Protein AF-A0A101HIS0-F1 (afdb_monomer_lite)

Radius of gyration: 12.73 Å; chains: 1; bounding box: 25×26×36 Å

pLDDT: mean 77.45, std 11.3, range [38.44, 95.88]

Secondary structure (DSSP, 8-state):
--HHHHHHHHHHHHHHHHH---TT-EEEEEEETTTTEEEEEEE------

InterPro domains:
  IPR019489 Clp ATPase, C-terminal [PF10431] (1-29)

Sequence (49 aa):
KRAIQKYIEDEMAEQILRSGMKEGETILVDFDSEKQQIVMKVEEKVNES

Foldseek 3Di:
DPPVCVVVVVVVVVCCVVVVDDPPWDKDWDADPVVRDIDIDTDDPPPPD

Structure (mmCIF, N/CA/C/O backbone):
data_AF-A0A101HIS0-F1
#
_entry.id   AF-A0A101HIS0-F1
#
loop_
_atom_site.group_PDB
_atom_site.id
_atom_site.type_symbol
_atom_site.label_atom_id
_atom_site.label_alt_id
_atom_site.label_comp_id
_atom_site.label_asym_id
_atom_site.label_entity_id
_atom_site.label_seq_id
_atom_site.pdbx_PDB_ins_code
_atom_site.Cartn_x
_atom_site.Cartn_y
_atom_site.Cartn_z
_atom_site.occupancy
_atom_site.B_iso_or_equiv
_atom_site.auth_seq_id
_atom_site.auth_comp_id
_atom_site.auth_asym_id
_atom_site.auth_atom_id
_atom_site.pdbx_PDB_model_num
ATOM 1 N N . LYS A 1 1 ? -2.099 16.628 8.308 1.00 61.12 1 LYS A N 1
ATOM 2 C CA . LYS A 1 1 ? -1.941 15.501 7.352 1.00 61.12 1 LYS A CA 1
ATOM 3 C C . LYS A 1 1 ? -3.126 14.553 7.521 1.00 61.12 1 LYS A C 1
ATOM 5 O O . LYS A 1 1 ? -3.542 14.371 8.659 1.00 61.12 1 LYS A O 1
ATOM 10 N N . ARG A 1 2 ? -3.702 13.999 6.445 1.00 81.25 2 ARG A N 1
ATOM 11 C CA . ARG A 1 2 ? -4.802 13.019 6.552 1.00 81.25 2 ARG A CA 1
ATOM 12 C C . ARG A 1 2 ? -4.209 11.670 6.975 1.00 81.25 2 ARG A C 1
ATOM 14 O O . ARG A 1 2 ? -3.234 11.243 6.370 1.00 81.25 2 ARG A O 1
ATOM 21 N N . ALA A 1 3 ? -4.759 11.018 8.000 1.00 77.19 3 ALA A N 1
ATOM 22 C CA . ALA A 1 3 ? -4.203 9.776 8.559 1.00 77.19 3 ALA A CA 1
ATOM 23 C C . ALA A 1 3 ? -4.048 8.656 7.512 1.00 77.19 3 ALA A C 1
ATOM 25 O O . ALA A 1 3 ? -3.065 7.924 7.540 1.00 77.19 3 ALA A O 1
ATOM 26 N N . ILE A 1 4 ? -4.962 8.605 6.536 1.00 76.56 4 ILE A N 1
ATOM 27 C CA . ILE A 1 4 ? -4.936 7.636 5.433 1.00 76.56 4 ILE A CA 1
ATOM 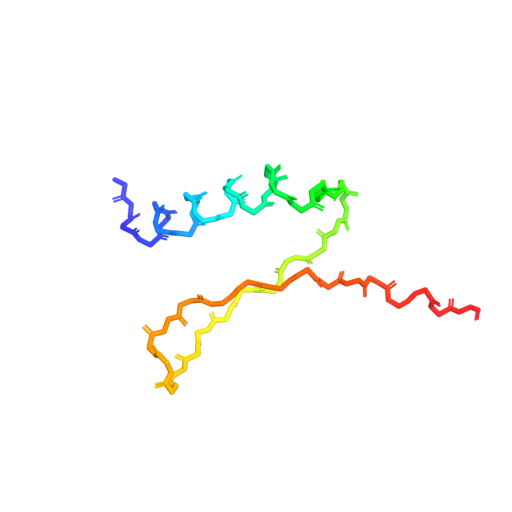28 C C . ILE A 1 4 ? -3.693 7.771 4.544 1.00 76.56 4 ILE A C 1
ATOM 30 O O . ILE A 1 4 ? -3.160 6.766 4.095 1.00 76.56 4 ILE A O 1
ATOM 34 N N . GLN A 1 5 ? -3.195 9.000 4.340 1.00 73.00 5 GLN A N 1
ATOM 35 C CA . GLN A 1 5 ? -1.986 9.229 3.546 1.00 73.00 5 GLN A CA 1
ATOM 36 C C . GLN A 1 5 ? -0.787 8.620 4.247 1.00 73.00 5 GLN A C 1
ATOM 38 O O . GLN A 1 5 ? -0.076 7.860 3.624 1.00 73.00 5 GLN A O 1
ATOM 43 N N . LYS A 1 6 ? -0.623 8.861 5.551 1.00 77.25 6 LYS A N 1
ATOM 44 C CA . LYS A 1 6 ? 0.517 8.326 6.300 1.00 77.25 6 LYS A CA 1
ATOM 45 C C . LYS A 1 6 ? 0.537 6.791 6.306 1.00 77.25 6 LYS A C 1
ATOM 47 O O . LYS A 1 6 ? 1.583 6.199 6.106 1.00 77.25 6 LYS A O 1
ATOM 52 N N . TYR A 1 7 ? -0.626 6.167 6.497 1.00 78.94 7 TYR A N 1
ATOM 53 C CA . TYR A 1 7 ? -0.736 4.709 6.581 1.00 78.94 7 TYR A CA 1
ATOM 54 C C . TYR A 1 7 ? -0.406 4.007 5.256 1.00 78.94 7 TYR A C 1
ATOM 56 O O . TYR A 1 7 ? 0.220 2.958 5.250 1.00 78.94 7 TYR A O 1
ATOM 64 N N . ILE A 1 8 ? -0.807 4.603 4.131 1.00 80.56 8 ILE A N 1
ATOM 65 C CA . ILE A 1 8 ? -0.519 4.068 2.796 1.00 80.56 8 ILE A CA 1
ATOM 66 C C . ILE A 1 8 ? 0.902 4.446 2.346 1.00 80.56 8 ILE A C 1
ATOM 68 O O . ILE A 1 8 ? 1.593 3.624 1.763 1.00 80.56 8 ILE A O 1
ATOM 72 N N . GLU A 1 9 ? 1.355 5.669 2.633 1.00 83.44 9 GLU A N 1
ATOM 73 C CA . GLU A 1 9 ? 2.665 6.206 2.233 1.00 83.44 9 GLU A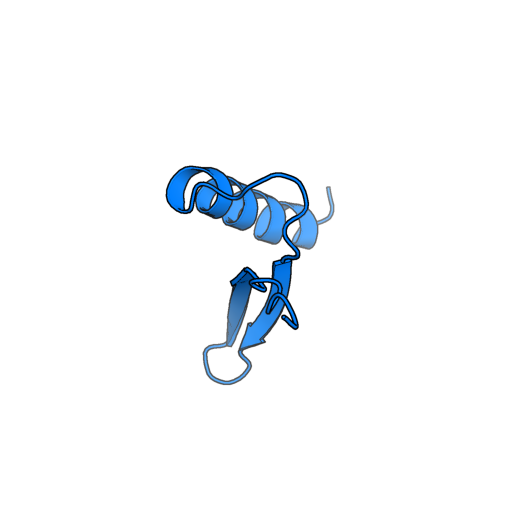 CA 1
ATOM 74 C C . GLU A 1 9 ? 3.825 5.437 2.883 1.00 83.44 9 GLU A C 1
ATOM 76 O O . GLU A 1 9 ? 4.775 5.092 2.182 1.00 83.44 9 GLU A O 1
ATOM 81 N N . ASP A 1 10 ? 3.725 5.113 4.178 1.00 83.19 10 ASP A N 1
ATOM 82 C CA . ASP A 1 10 ? 4.763 4.359 4.895 1.00 83.19 10 ASP A CA 1
ATOM 83 C C . ASP A 1 10 ? 4.883 2.917 4.343 1.00 83.19 10 ASP A C 1
ATOM 85 O O . ASP A 1 10 ? 5.982 2.469 4.011 1.00 83.19 10 ASP A O 1
ATOM 89 N N . GLU A 1 11 ? 3.754 2.224 4.145 1.00 80.00 11 GLU A N 1
ATOM 90 C CA . GLU A 1 11 ? 3.711 0.865 3.576 1.00 80.00 11 GLU A CA 1
ATOM 91 C C . GLU A 1 11 ? 4.204 0.825 2.120 1.00 80.00 11 GLU A C 1
ATOM 93 O O . GLU A 1 11 ? 4.991 -0.046 1.743 1.00 80.00 11 GLU A O 1
ATOM 98 N N . MET A 1 12 ? 3.797 1.796 1.292 1.00 80.38 12 MET A N 1
ATOM 99 C CA . MET A 1 12 ? 4.277 1.911 -0.090 1.00 80.38 12 MET A CA 1
ATOM 100 C C . MET A 1 12 ? 5.785 2.160 -0.145 1.00 80.38 12 MET A C 1
ATOM 102 O O . MET A 1 12 ? 6.469 1.562 -0.975 1.00 80.38 12 MET A O 1
ATOM 106 N N . ALA A 1 13 ? 6.320 3.024 0.722 1.00 83.75 13 ALA A N 1
ATOM 107 C CA . ALA A 1 13 ? 7.752 3.299 0.769 1.00 83.75 13 ALA A CA 1
ATOM 108 C C . ALA A 1 13 ? 8.553 2.039 1.124 1.00 83.75 13 ALA A C 1
ATOM 110 O O . ALA A 1 13 ? 9.567 1.745 0.488 1.00 83.75 13 ALA A O 1
ATOM 111 N N . GLU A 1 14 ? 8.078 1.261 2.097 1.00 82.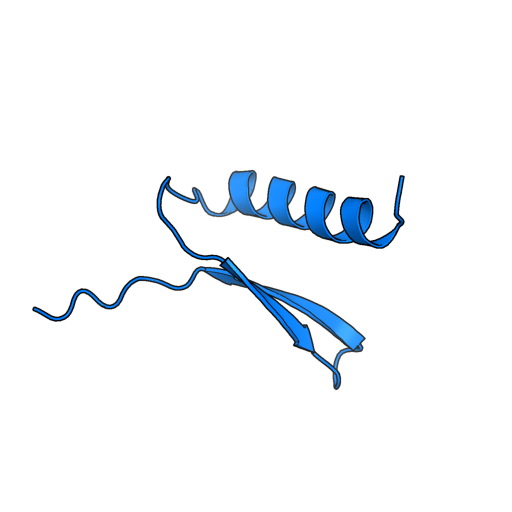44 14 GLU A N 1
ATOM 112 C CA . GLU A 1 14 ? 8.701 -0.006 2.468 1.00 82.44 14 GLU A CA 1
ATOM 113 C C . GLU A 1 14 ? 8.627 -1.041 1.334 1.00 82.44 14 GLU A C 1
ATOM 115 O O . GLU A 1 14 ? 9.618 -1.719 1.052 1.00 82.44 14 GLU A O 1
ATOM 120 N N . GLN A 1 15 ? 7.494 -1.126 0.631 1.00 76.31 15 GLN A N 1
ATOM 121 C CA . GLN A 1 15 ? 7.348 -1.993 -0.539 1.00 76.31 15 GLN A CA 1
ATOM 122 C C . GLN A 1 15 ? 8.322 -1.612 -1.655 1.00 76.31 15 GLN A C 1
ATOM 124 O O . GLN A 1 15 ? 9.024 -2.493 -2.139 1.00 76.31 15 GLN A O 1
ATOM 129 N N . ILE A 1 16 ? 8.443 -0.328 -2.009 1.00 77.62 16 ILE A N 1
ATOM 130 C CA . ILE A 1 16 ? 9.383 0.152 -3.039 1.00 77.62 16 ILE A CA 1
ATOM 131 C C . ILE A 1 16 ? 10.826 -0.248 -2.699 1.00 77.62 16 ILE A C 1
ATOM 133 O O . ILE A 1 16 ? 11.567 -0.708 -3.570 1.00 77.62 16 ILE A O 1
ATOM 137 N N . LEU A 1 17 ? 11.215 -0.125 -1.426 1.00 80.56 17 LEU A N 1
ATOM 138 C CA . LEU A 1 17 ? 12.545 -0.518 -0.953 1.00 80.56 17 LEU A CA 1
ATOM 139 C C . LEU A 1 17 ? 12.782 -2.035 -1.027 1.00 80.56 17 LEU A C 1
ATOM 141 O O . LEU A 1 17 ? 13.915 -2.461 -1.254 1.00 80.56 17 LEU A O 1
ATOM 145 N N . ARG A 1 18 ? 11.742 -2.854 -0.817 1.00 73.94 18 ARG A N 1
ATOM 146 C CA . ARG A 1 18 ? 11.837 -4.324 -0.758 1.00 73.94 18 ARG A CA 1
ATOM 147 C C . ARG A 1 18 ? 11.663 -5.019 -2.110 1.00 73.94 18 ARG A C 1
ATOM 149 O O . ARG A 1 18 ? 12.321 -6.029 -2.341 1.00 73.94 18 ARG A O 1
ATOM 156 N N . SER A 1 19 ? 10.761 -4.537 -2.964 1.00 66.69 19 SER A N 1
ATOM 157 C CA . SER A 1 19 ? 10.315 -5.235 -4.180 1.00 66.69 19 SER A CA 1
ATOM 158 C C . SER A 1 19 ? 11.074 -4.828 -5.441 1.00 66.69 19 SER A C 1
ATOM 160 O O . SER A 1 19 ? 10.944 -5.490 -6.467 1.00 66.69 19 SER A O 1
ATOM 162 N N . GLY A 1 20 ? 11.892 -3.770 -5.380 1.00 65.25 20 GLY A N 1
ATOM 163 C CA . GLY A 1 20 ? 12.582 -3.255 -6.563 1.00 65.25 20 GLY A CA 1
ATOM 164 C C . GLY A 1 20 ? 11.611 -2.722 -7.618 1.00 65.25 20 GLY A C 1
ATOM 165 O O . GLY A 1 20 ? 11.905 -2.840 -8.809 1.00 65.25 20 GLY A O 1
ATOM 166 N N . MET A 1 21 ? 10.472 -2.177 -7.167 1.00 71.19 21 MET A N 1
ATOM 167 C CA . MET A 1 21 ? 9.456 -1.532 -8.000 1.00 71.19 21 MET A CA 1
ATOM 168 C C . MET A 1 21 ? 10.090 -0.642 -9.062 1.00 71.19 21 MET A C 1
ATOM 170 O O . MET A 1 21 ? 10.936 0.209 -8.768 1.00 71.19 21 MET A O 1
ATOM 174 N N . LYS A 1 22 ? 9.664 -0.843 -10.303 1.00 70.69 22 LYS A N 1
ATOM 175 C CA . LYS A 1 22 ? 10.182 -0.126 -11.462 1.00 70.69 22 LYS A CA 1
ATOM 176 C C . LYS A 1 22 ? 9.241 0.994 -11.856 1.00 70.69 22 LYS A C 1
ATOM 178 O O . LYS A 1 22 ? 8.025 0.938 -11.686 1.00 70.69 22 LYS A O 1
ATOM 183 N N . GLU A 1 23 ? 9.833 2.032 -12.425 1.00 77.31 23 GLU A N 1
ATOM 184 C CA . GLU A 1 23 ? 9.073 3.131 -12.995 1.00 77.31 23 GLU A CA 1
ATOM 185 C C . GLU A 1 23 ? 8.109 2.610 -14.074 1.00 77.31 23 GLU A C 1
ATOM 187 O O . GLU A 1 23 ? 8.491 1.827 -14.945 1.00 77.31 23 GLU A O 1
ATOM 192 N N . GLY A 1 24 ? 6.846 3.036 -13.996 1.00 78.31 24 GLY A N 1
ATOM 193 C CA . GLY A 1 24 ? 5.785 2.614 -14.914 1.00 78.31 24 GLY A CA 1
ATOM 194 C C . GLY A 1 24 ? 4.958 1.409 -14.455 1.00 78.31 24 GLY A C 1
ATOM 195 O O . GLY A 1 24 ? 4.006 1.046 -15.149 1.00 78.31 24 GLY A O 1
ATOM 196 N N . GLU A 1 25 ? 5.267 0.811 -13.303 1.00 78.94 25 GLU A N 1
ATOM 197 C CA . GLU A 1 25 ? 4.430 -0.229 -12.698 1.00 78.94 25 GLU A CA 1
ATOM 198 C C . GLU A 1 25 ? 3.153 0.351 -12.075 1.00 78.94 25 GLU A C 1
ATOM 200 O O . GLU A 1 25 ? 3.123 1.480 -11.580 1.00 78.94 25 GLU A O 1
ATOM 205 N N . THR A 1 26 ? 2.072 -0.431 -12.119 1.00 83.81 26 THR A N 1
ATOM 206 C CA . THR A 1 26 ? 0.792 -0.069 -11.499 1.00 83.81 26 THR A CA 1
ATOM 207 C C . THR A 1 26 ? 0.647 -0.801 -10.176 1.00 83.81 26 THR A C 1
ATOM 209 O O . THR A 1 26 ? 0.908 -1.998 -10.086 1.00 83.81 26 THR A O 1
ATOM 212 N N . ILE A 1 27 ? 0.221 -0.077 -9.143 1.00 82.88 27 ILE A N 1
ATOM 213 C CA . ILE A 1 27 ? -0.012 -0.639 -7.814 1.00 82.88 27 ILE A CA 1
ATOM 214 C C . ILE A 1 27 ? -1.512 -0.658 -7.563 1.00 82.88 27 ILE A C 1
ATOM 216 O O . ILE A 1 27 ? -2.157 0.392 -7.534 1.00 82.88 27 ILE A O 1
ATOM 220 N N . LEU A 1 28 ? -2.052 -1.853 -7.350 1.00 86.06 28 LEU A N 1
ATOM 221 C CA . LEU A 1 28 ? -3.409 -2.035 -6.865 1.00 86.06 28 LEU A CA 1
ATOM 222 C C . LEU A 1 28 ? -3.393 -1.971 -5.337 1.00 86.06 28 LEU A C 1
ATOM 224 O O . LEU A 1 28 ? -2.726 -2.776 -4.684 1.00 86.06 28 LEU A O 1
ATOM 228 N N . VAL A 1 29 ? -4.140 -1.020 -4.779 1.00 86.44 29 VAL A N 1
ATOM 229 C CA . VAL A 1 29 ? -4.359 -0.887 -3.334 1.00 86.44 29 VAL A CA 1
ATOM 230 C C . VAL A 1 29 ? -5.802 -1.270 -3.039 1.00 86.44 29 VAL A C 1
ATOM 232 O O . VAL A 1 29 ? -6.7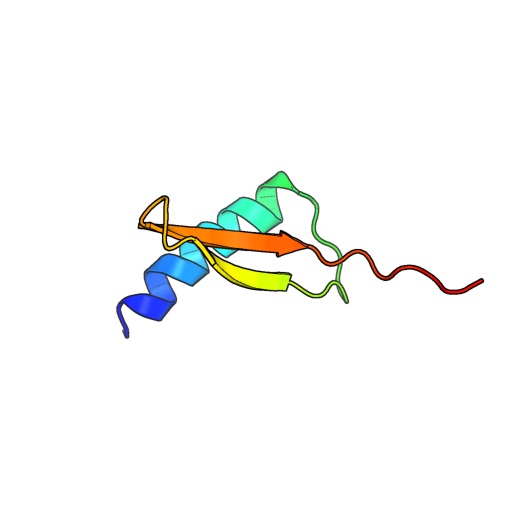21 -0.684 -3.609 1.00 86.44 29 VAL A O 1
ATOM 235 N N . ASP A 1 30 ? -5.990 -2.236 -2.149 1.00 89.00 30 ASP A N 1
ATOM 236 C CA . ASP A 1 30 ? -7.302 -2.762 -1.774 1.00 89.00 30 ASP A CA 1
ATOM 237 C C . ASP A 1 30 ? -7.392 -2.973 -0.253 1.00 89.00 30 ASP A C 1
ATOM 239 O O . ASP A 1 30 ? -6.391 -2.887 0.463 1.00 89.00 30 ASP A O 1
ATOM 243 N N . PHE A 1 31 ? -8.589 -3.236 0.264 1.00 87.88 31 PHE A N 1
ATOM 244 C CA . PHE A 1 31 ? -8.829 -3.564 1.665 1.00 87.88 31 PHE A CA 1
ATOM 245 C C . PHE A 1 31 ? -9.350 -4.997 1.791 1.00 87.88 31 PHE A C 1
ATOM 247 O O . PHE A 1 31 ? -10.472 -5.314 1.398 1.00 87.88 31 PHE A O 1
ATOM 254 N N . ASP A 1 32 ? -8.541 -5.867 2.392 1.00 90.00 32 ASP A N 1
ATOM 255 C CA . ASP A 1 32 ? -8.945 -7.223 2.744 1.00 90.00 32 ASP A CA 1
ATOM 256 C C . ASP A 1 32 ? -9.891 -7.151 3.951 1.00 90.00 32 ASP A C 1
ATOM 258 O O . ASP A 1 32 ? -9.465 -6.991 5.097 1.00 90.00 32 ASP A O 1
ATOM 262 N N . SER A 1 33 ? -11.193 -7.248 3.678 1.00 91.69 33 SER A N 1
ATOM 263 C CA . SER A 1 33 ? -12.236 -7.189 4.706 1.00 91.69 33 SER A CA 1
ATOM 264 C C . SER A 1 33 ? -12.249 -8.396 5.651 1.00 91.69 33 SER A C 1
ATOM 266 O O . SER A 1 33 ? -12.739 -8.269 6.773 1.00 91.69 33 SER A O 1
ATOM 268 N N . GLU A 1 34 ? -11.681 -9.539 5.263 1.00 95.88 34 GLU A N 1
ATOM 269 C CA . GLU A 1 34 ? -11.585 -10.709 6.142 1.00 95.88 34 GLU A CA 1
ATOM 270 C C . GLU A 1 34 ? -10.464 -10.519 7.163 1.00 95.88 34 GLU A C 1
ATOM 272 O O . GLU A 1 34 ? -10.634 -10.794 8.350 1.00 95.88 34 GLU A O 1
ATOM 277 N N . LYS A 1 35 ? -9.319 -10.003 6.702 1.00 92.69 35 LYS A N 1
ATOM 278 C CA . LYS A 1 35 ? -8.137 -9.762 7.541 1.00 92.69 35 LYS A CA 1
ATOM 279 C C . LYS A 1 35 ? -8.093 -8.361 8.152 1.00 92.69 35 LYS A C 1
ATOM 281 O O . LYS A 1 35 ? -7.196 -8.081 8.940 1.00 92.69 35 LYS A O 1
ATOM 286 N N . GLN A 1 36 ? -9.054 -7.503 7.807 1.00 87.06 36 GLN A N 1
ATOM 287 C CA . GLN A 1 36 ? -9.159 -6.110 8.254 1.00 87.06 36 GLN A CA 1
ATOM 288 C C . GLN A 1 36 ? -7.863 -5.313 8.018 1.00 87.06 36 GLN A C 1
ATOM 290 O O . GLN A 1 36 ? -7.411 -4.570 8.889 1.00 87.06 36 GLN A O 1
ATOM 295 N N . GLN A 1 37 ? -7.257 -5.465 6.838 1.00 84.75 37 GLN A N 1
ATOM 296 C CA . GLN A 1 37 ? -5.980 -4.825 6.501 1.00 84.75 37 GLN A CA 1
ATOM 297 C C . GLN A 1 37 ? -5.953 -4.290 5.069 1.00 84.75 37 GLN A C 1
ATOM 299 O O . GLN A 1 37 ? -6.622 -4.811 4.178 1.00 84.75 37 GLN A O 1
ATOM 304 N N . ILE A 1 38 ? -5.135 -3.264 4.840 1.00 84.81 38 ILE A N 1
ATOM 305 C CA . ILE A 1 38 ? -4.828 -2.786 3.491 1.00 84.81 38 ILE A CA 1
ATOM 306 C C . ILE A 1 38 ? -3.859 -3.772 2.840 1.00 84.81 38 ILE A C 1
ATOM 308 O O . ILE A 1 38 ? -2.892 -4.206 3.462 1.00 84.81 38 ILE A O 1
ATOM 312 N N . VAL A 1 39 ? -4.120 -4.123 1.587 1.00 85.88 39 VAL A N 1
ATOM 313 C CA . VAL A 1 39 ? -3.254 -4.975 0.777 1.00 85.88 39 VAL A CA 1
ATOM 314 C C . VAL A 1 39 ? -2.804 -4.211 -0.459 1.00 85.88 39 VAL A C 1
ATOM 316 O O . VAL A 1 39 ? -3.574 -3.467 -1.065 1.00 85.88 39 VAL A O 1
ATOM 319 N N . MET A 1 40 ? -1.541 -4.395 -0.830 1.00 83.38 40 MET A N 1
ATOM 320 C CA . MET A 1 40 ? -0.944 -3.7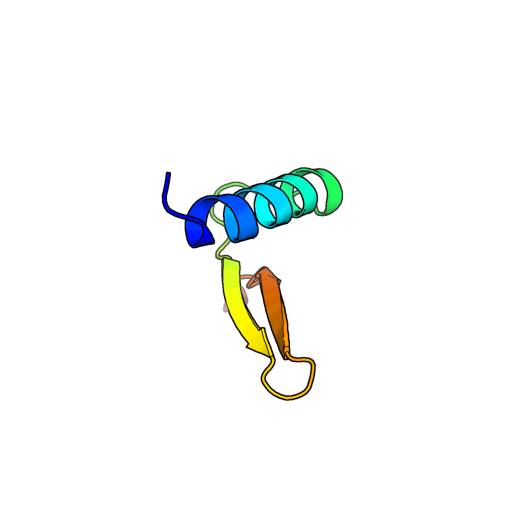89 -2.018 1.00 83.38 40 MET A CA 1
ATOM 321 C C . MET A 1 40 ? -0.395 -4.888 -2.913 1.00 83.38 40 MET A C 1
ATOM 323 O O . MET A 1 40 ? 0.270 -5.808 -2.433 1.00 83.38 40 MET A O 1
ATOM 327 N N . LYS A 1 41 ? -0.688 -4.803 -4.208 1.00 82.12 41 LYS A N 1
ATOM 328 C CA . LYS A 1 41 ? -0.185 -5.729 -5.224 1.00 82.12 41 LYS A CA 1
ATOM 329 C C . LYS A 1 41 ? 0.404 -4.937 -6.378 1.00 82.12 41 LYS A C 1
ATOM 331 O O . LYS A 1 41 ? -0.198 -3.965 -6.830 1.00 82.12 41 LYS A O 1
ATOM 336 N N . VAL A 1 42 ? 1.566 -5.369 -6.855 1.00 80.19 42 VAL A N 1
ATOM 337 C CA . VAL A 1 42 ? 2.112 -4.884 -8.124 1.00 80.19 42 VAL A CA 1
ATOM 338 C C . VAL A 1 42 ? 1.366 -5.607 -9.231 1.00 80.19 42 VAL A C 1
ATOM 340 O O . VAL A 1 42 ? 1.373 -6.837 -9.274 1.00 80.19 42 VAL A O 1
ATOM 343 N N . GLU A 1 43 ? 0.686 -4.859 -10.091 1.00 78.50 43 GLU A N 1
ATOM 344 C CA . GLU A 1 43 ? 0.174 -5.424 -11.330 1.00 78.50 43 GLU A CA 1
ATOM 345 C C . GLU A 1 43 ? 1.336 -5.529 -12.311 1.00 78.50 43 GLU A C 1
ATOM 347 O O . GLU A 1 43 ? 1.804 -4.530 -12.869 1.00 78.50 43 GLU A O 1
ATOM 352 N N . GLU A 1 44 ? 1.814 -6.754 -12.519 1.00 67.44 44 GLU A N 1
ATOM 353 C CA . GLU A 1 44 ? 2.640 -7.044 -13.680 1.00 67.44 44 GLU A CA 1
ATOM 354 C C . GLU A 1 44 ? 1.779 -6.811 -14.919 1.00 67.44 44 GLU A C 1
ATOM 356 O O . GLU A 1 44 ? 0.737 -7.448 -15.098 1.00 67.44 44 GLU A O 1
ATOM 361 N N . LYS A 1 45 ? 2.207 -5.897 -15.796 1.00 61.25 45 LYS A N 1
ATOM 362 C CA . LYS A 1 45 ? 1.639 -5.854 -17.140 1.00 61.25 45 LYS A CA 1
ATOM 363 C C . LYS A 1 45 ? 1.872 -7.222 -17.763 1.00 61.25 45 LYS A C 1
ATOM 365 O O . LYS A 1 45 ? 3.007 -7.566 -18.091 1.00 61.25 45 LYS A O 1
ATOM 370 N N . VAL A 1 46 ? 0.798 -7.981 -17.954 1.00 54.97 46 VAL A N 1
ATOM 371 C CA . VAL A 1 46 ? 0.807 -9.103 -18.884 1.00 54.97 46 VAL A CA 1
ATOM 372 C C . VAL A 1 46 ? 1.098 -8.467 -20.239 1.00 54.97 46 VAL A C 1
ATOM 374 O O . VAL A 1 46 ? 0.242 -7.797 -20.811 1.00 54.97 46 VAL A O 1
ATOM 377 N N . ASN A 1 47 ? 2.348 -8.552 -20.696 1.00 51.19 47 ASN A N 1
ATOM 378 C CA . ASN A 1 47 ? 2.691 -8.203 -22.065 1.00 51.19 47 ASN A CA 1
ATOM 379 C C . ASN A 1 47 ? 1.894 -9.168 -22.948 1.00 51.19 47 ASN A C 1
ATOM 381 O O . ASN A 1 47 ? 2.294 -10.318 -23.135 1.00 51.19 47 ASN A O 1
ATOM 385 N N . GLU A 1 48 ? 0.741 -8.720 -23.438 1.00 52.94 48 GLU A N 1
ATOM 386 C CA . GLU A 1 48 ? 0.081 -9.360 -24.566 1.00 52.94 48 GLU A CA 1
ATOM 387 C C . GLU A 1 48 ? 1.095 -9.351 -25.715 1.00 52.94 48 GLU A C 1
ATOM 389 O O . GLU A 1 48 ? 1.576 -8.296 -26.137 1.00 52.94 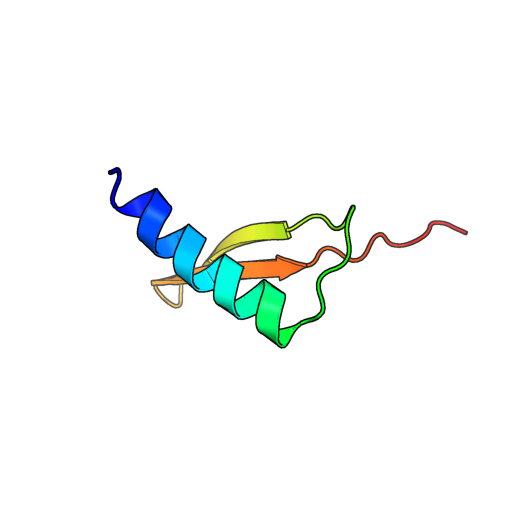48 GLU A O 1
ATOM 394 N N . SER A 1 49 ? 1.534 -10.561 -26.066 1.00 38.44 49 SER A N 1
ATOM 395 C CA . SER A 1 49 ? 2.564 -10.844 -27.068 1.00 38.44 49 SER A CA 1
ATOM 396 C C . SER A 1 49 ? 2.045 -10.636 -28.483 1.00 38.44 49 SER A C 1
ATOM 398 O O . SER A 1 49 ? 0.842 -10.896 -28.706 1.00 38.44 49 SER A O 1
#

Organism: NCBI:txid294710